Protein AF-A0A357L2V4-F1 (afdb_monomer)

Solvent-accessible surface area (backbone atoms only — not comparable to full-atom values): 3132 Å² total; per-residue (Å²): 132,85,65,96,70,78,71,91,48,52,70,57,53,52,53,48,52,52,54,51,46,67,60,45,50,62,52,22,33,51,50,9,44,74,68,72,70,31,38,67,50,16,46,53,48,50,54,51,45,61,65,74,74,103

Secondary structure (DSSP, 8-state):
---S---TTHHHHHHHHHHHHHHHHHHHHHHHHHTTS-HHHHHHHHHHHHHH--

Radius of gyration: 14.56 Å; Cα contacts (8 Å, |Δi|>4): 29; chains: 1; bounding box: 29×19×42 Å

Foldseek 3Di:
DPPPDDCPCVVVVVVVVVVVCVVQLVVLQVVCVVVVVHSVVSVVVCVVCVPPVD

pLDDT: mean 91.82, std 9.82, range [49.28, 97.69]

Structure (mmCIF, N/CA/C/O backbone):
data_AF-A0A357L2V4-F1
#
_entry.id   AF-A0A357L2V4-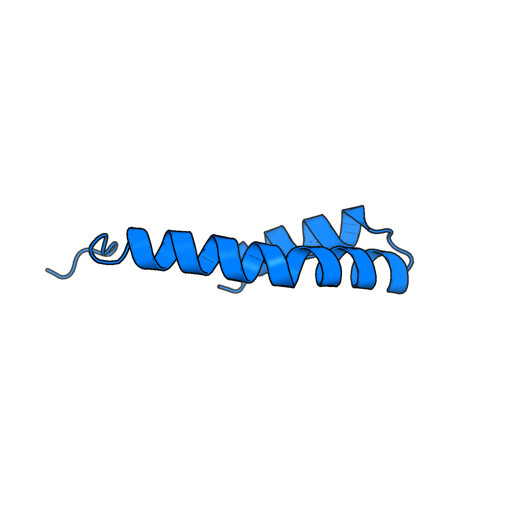F1
#
loop_
_atom_site.group_PDB
_atom_site.id
_atom_site.type_symbol
_atom_site.label_atom_id
_atom_site.label_alt_id
_atom_site.label_comp_id
_atom_site.label_asym_id
_atom_site.label_entity_id
_atom_site.label_seq_id
_atom_site.pdbx_PDB_ins_code
_atom_site.Cartn_x
_atom_site.Cartn_y
_atom_site.Cartn_z
_atom_site.occupancy
_atom_site.B_iso_or_equiv
_atom_site.auth_seq_id
_atom_site.auth_comp_id
_atom_site.auth_asym_id
_atom_site.auth_atom_id
_atom_site.pdbx_PDB_model_num
ATOM 1 N N . MET A 1 1 ? -16.300 -10.151 27.993 1.00 49.28 1 MET A N 1
ATOM 2 C CA . MET A 1 1 ? -16.214 -10.764 26.650 1.00 49.28 1 MET A CA 1
ATOM 3 C C . MET A 1 1 ? -15.506 -9.759 25.759 1.00 49.28 1 MET A C 1
ATOM 5 O O . MET A 1 1 ? -16.074 -8.706 25.511 1.00 49.28 1 MET A O 1
ATOM 9 N N . LYS A 1 2 ? -14.234 -9.990 25.410 1.00 57.88 2 LYS A N 1
ATOM 10 C CA . LYS A 1 2 ? -13.489 -9.078 24.531 1.00 57.88 2 LYS A CA 1
ATOM 11 C C . LYS A 1 2 ? -14.054 -9.268 23.122 1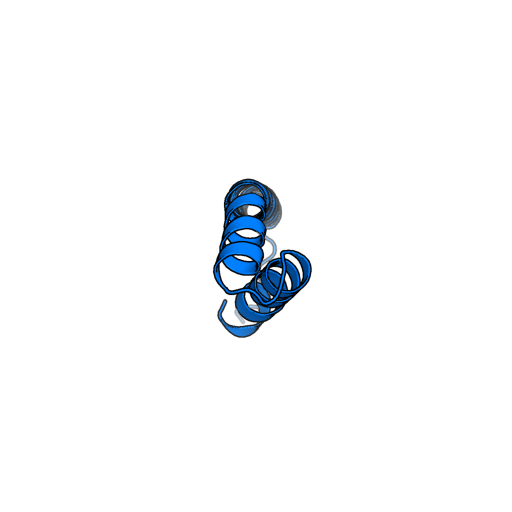.00 57.88 2 LYS A C 1
ATOM 13 O O . LYS A 1 2 ? -14.008 -10.380 22.605 1.00 57.88 2 LYS A O 1
ATOM 18 N N . GLY A 1 3 ? -14.697 -8.235 22.579 1.00 66.00 3 GLY A N 1
ATOM 19 C CA . GLY A 1 3 ? -15.175 -8.253 21.200 1.00 66.00 3 GLY A CA 1
ATOM 20 C C . GLY A 1 3 ? -13.992 -8.481 20.264 1.00 66.00 3 GLY A C 1
ATOM 21 O O . GLY A 1 3 ? -12.910 -7.955 20.503 1.00 66.00 3 GLY A O 1
ATOM 22 N N . TRP A 1 4 ? -14.188 -9.297 19.233 1.00 74.12 4 TRP A N 1
ATOM 23 C CA . TRP A 1 4 ? -13.149 -9.647 18.258 1.00 74.12 4 TRP A CA 1
ATOM 24 C C . TRP A 1 4 ? -12.698 -8.438 17.422 1.00 74.12 4 TRP A C 1
ATOM 26 O O . TRP A 1 4 ? -11.647 -8.483 16.796 1.00 74.12 4 TRP A O 1
ATOM 36 N N . PHE A 1 5 ? -13.470 -7.349 17.463 1.00 77.75 5 PHE A N 1
ATOM 37 C CA . PHE A 1 5 ? -13.171 -6.073 16.829 1.00 77.75 5 PHE A CA 1
ATOM 38 C C . PHE A 1 5 ? -13.209 -4.959 17.872 1.00 77.75 5 PHE A C 1
ATOM 40 O O . PHE A 1 5 ? -14.202 -4.803 18.588 1.00 77.75 5 PHE A O 1
ATOM 47 N N . ASP A 1 6 ? -12.120 -4.197 17.948 1.00 83.31 6 ASP A N 1
ATOM 48 C CA . ASP A 1 6 ? -11.987 -3.030 18.812 1.00 83.31 6 ASP A CA 1
ATOM 49 C C . ASP A 1 6 ? -11.932 -1.771 17.942 1.00 83.31 6 ASP A C 1
ATOM 51 O O . ASP A 1 6 ? -10.963 -1.531 17.230 1.00 83.31 6 ASP A O 1
ATOM 55 N N . PHE A 1 7 ? -12.998 -0.974 17.986 1.00 87.62 7 PHE A N 1
ATOM 56 C CA . PHE A 1 7 ? -13.118 0.257 17.201 1.00 87.62 7 PHE A CA 1
ATOM 57 C C . PHE A 1 7 ? -12.596 1.498 17.938 1.00 87.62 7 PHE A C 1
ATOM 59 O O . PHE A 1 7 ? -12.705 2.607 17.415 1.00 87.62 7 PHE A O 1
ATOM 66 N N . SER A 1 8 ? -12.024 1.347 19.139 1.00 91.88 8 SER A N 1
ATOM 67 C CA . SER A 1 8 ? -11.487 2.478 19.910 1.00 91.88 8 SER A CA 1
ATOM 68 C C . SER A 1 8 ? -10.357 3.219 19.185 1.00 91.88 8 SER A C 1
ATOM 70 O O . SER A 1 8 ? -10.196 4.424 19.376 1.00 91.88 8 SER A O 1
ATOM 72 N N . ASN A 1 9 ? -9.632 2.528 18.298 1.00 91.12 9 ASN A N 1
ATOM 73 C CA . ASN A 1 9 ? -8.493 3.065 17.552 1.00 91.12 9 ASN A CA 1
ATOM 74 C C . ASN A 1 9 ? -8.785 3.357 16.077 1.00 91.12 9 ASN A C 1
ATOM 76 O O . ASN A 1 9 ? -7.858 3.665 15.335 1.00 91.12 9 ASN A O 1
ATOM 80 N N . LEU A 1 10 ? -10.054 3.380 15.654 1.00 93.50 10 LEU A N 1
ATOM 81 C CA . LEU A 1 10 ? -10.426 3.545 14.242 1.00 93.50 10 LEU A CA 1
ATOM 82 C C . LEU A 1 10 ? -9.754 4.756 13.567 1.00 93.50 10 LEU A C 1
ATOM 84 O O . LEU A 1 10 ? -9.316 4.685 12.422 1.00 93.50 10 LEU A O 1
ATOM 88 N N . ARG A 1 11 ? -9.634 5.880 14.285 1.00 93.81 11 ARG A N 1
ATOM 89 C CA . ARG A 1 11 ? -8.937 7.077 13.785 1.00 93.81 11 ARG A CA 1
ATOM 90 C C . ARG A 1 11 ? -7.432 6.845 13.614 1.00 93.81 11 ARG A C 1
ATOM 92 O O . ARG A 1 11 ? -6.857 7.341 12.649 1.00 93.81 11 ARG A O 1
ATOM 99 N N . GLY A 1 12 ? -6.808 6.141 14.557 1.00 95.50 12 GLY A N 1
ATOM 100 C CA . GLY A 1 12 ? -5.394 5.778 14.499 1.00 95.50 12 GLY A CA 1
ATOM 101 C C . GLY A 1 12 ? -5.114 4.824 13.343 1.00 95.50 12 GLY A C 1
ATOM 102 O O . GLY A 1 12 ? -4.214 5.092 12.554 1.00 95.50 12 GLY A O 1
ATOM 103 N N . ASP A 1 13 ? -5.948 3.799 13.179 1.00 94.50 13 ASP A N 1
ATOM 104 C CA . ASP A 1 13 ? -5.809 2.787 12.129 1.00 94.50 13 ASP A CA 1
ATOM 105 C C . ASP A 1 13 ? -5.965 3.393 10.727 1.00 94.50 13 ASP A C 1
ATOM 107 O O . ASP A 1 13 ? -5.177 3.098 9.829 1.00 94.50 13 ASP A O 1
ATOM 111 N N . LEU A 1 14 ? -6.921 4.312 10.543 1.00 95.94 14 LEU A N 1
ATOM 112 C CA . LEU A 1 14 ? -7.092 5.033 9.277 1.00 95.94 14 LEU A CA 1
ATOM 113 C C . LEU A 1 14 ? -5.877 5.906 8.937 1.00 95.94 14 LEU A C 1
ATOM 115 O O . LEU A 1 14 ? -5.387 5.875 7.809 1.00 95.94 14 LEU A O 1
ATOM 119 N N . LEU A 1 15 ? -5.376 6.685 9.901 1.00 96.94 15 LEU A N 1
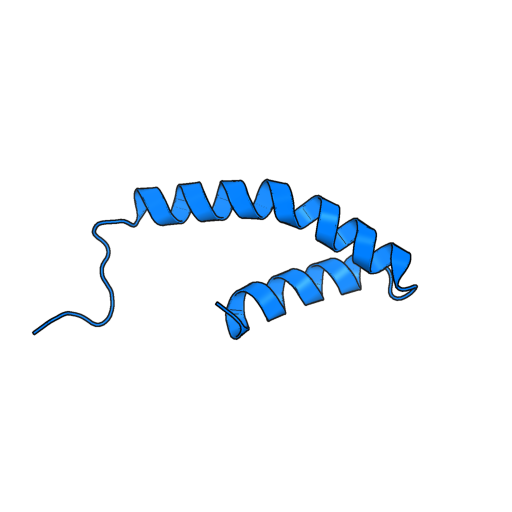ATOM 120 C CA . LEU A 1 15 ? -4.208 7.545 9.684 1.00 96.94 15 LEU A CA 1
ATOM 121 C C . LEU A 1 15 ? -2.936 6.725 9.440 1.00 96.94 15 LEU A C 1
ATOM 123 O O . LEU A 1 15 ? -2.130 7.085 8.578 1.00 96.94 15 LEU A O 1
ATOM 127 N N . ALA A 1 16 ? -2.776 5.616 10.163 1.00 94.56 16 ALA A N 1
ATOM 128 C CA . ALA A 1 16 ? -1.692 4.671 9.957 1.00 94.56 16 ALA A CA 1
ATOM 129 C C . ALA A 1 16 ? -1.754 4.086 8.543 1.00 94.56 16 ALA A C 1
ATOM 131 O O . ALA A 1 16 ? -0.770 4.203 7.820 1.00 94.56 16 ALA A O 1
ATOM 132 N N . GLY A 1 17 ? -2.915 3.573 8.116 1.00 94.56 17 GLY A N 1
ATOM 133 C CA . GLY A 1 17 ? -3.122 2.991 6.787 1.00 94.56 17 GLY A CA 1
ATOM 134 C C . GLY A 1 17 ? -2.860 3.963 5.635 1.00 94.56 17 GLY A C 1
ATOM 135 O O . GLY A 1 17 ? -2.236 3.593 4.642 1.00 94.56 17 GLY A O 1
ATOM 136 N N . VAL A 1 18 ? -3.267 5.230 5.767 1.00 96.94 18 VAL A N 1
ATOM 137 C CA . VAL A 1 18 ? -2.941 6.265 4.769 1.00 96.94 18 VAL A CA 1
ATOM 138 C C . VAL A 1 18 ? -1.433 6.511 4.719 1.00 96.94 18 VAL A C 1
ATOM 140 O O . VAL A 1 18 ? -0.851 6.552 3.637 1.00 96.94 18 VAL A O 1
ATOM 143 N N . THR A 1 19 ? -0.787 6.641 5.879 1.00 96.38 19 THR A N 1
ATOM 144 C CA . THR A 1 19 ? 0.655 6.914 5.964 1.00 96.38 19 THR A CA 1
ATOM 145 C C . THR A 1 19 ? 1.474 5.773 5.361 1.00 96.38 19 THR A C 1
ATOM 147 O O . THR A 1 19 ? 2.356 6.019 4.538 1.00 96.38 19 THR A O 1
ATOM 150 N N . THR A 1 20 ? 1.166 4.519 5.704 1.00 95.31 20 THR A N 1
ATOM 151 C CA . THR A 1 20 ? 1.823 3.354 5.096 1.00 95.31 20 THR A CA 1
ATOM 152 C C . THR A 1 20 ? 1.491 3.222 3.619 1.00 95.31 20 THR A C 1
ATOM 154 O O . THR A 1 20 ? 2.393 2.919 2.847 1.00 95.31 20 THR A O 1
ATOM 157 N N . GLY A 1 21 ? 0.258 3.507 3.193 1.00 95.25 21 GLY A N 1
ATOM 158 C CA . GLY A 1 21 ? -0.121 3.506 1.779 1.00 95.25 21 GLY A CA 1
ATOM 159 C C . GLY A 1 21 ? 0.720 4.473 0.942 1.00 95.25 21 GLY A C 1
ATOM 160 O O . GLY A 1 21 ? 1.237 4.088 -0.106 1.00 95.25 21 GLY A O 1
ATOM 161 N N . VAL A 1 22 ? 0.935 5.698 1.433 1.00 97.12 22 VAL A N 1
ATOM 162 C CA . VAL A 1 22 ? 1.777 6.711 0.767 1.00 97.12 22 VAL A CA 1
ATOM 163 C C . VAL A 1 22 ? 3.224 6.239 0.610 1.00 97.12 22 VAL A C 1
ATOM 165 O O . VAL A 1 22 ? 3.831 6.479 -0.431 1.00 97.12 22 VAL A O 1
ATOM 168 N N . VAL A 1 23 ? 3.777 5.550 1.610 1.00 95.56 23 VAL A N 1
ATOM 169 C CA . VAL A 1 23 ? 5.156 5.035 1.560 1.00 95.56 23 VAL A CA 1
ATOM 170 C C . VAL A 1 23 ? 5.263 3.761 0.710 1.00 95.56 23 VAL A C 1
ATOM 172 O O . VAL A 1 23 ? 6.228 3.594 -0.035 1.00 95.56 23 VAL A O 1
ATOM 175 N N . ALA A 1 24 ? 4.273 2.868 0.782 1.00 95.44 24 ALA A N 1
ATOM 176 C CA . ALA A 1 24 ? 4.287 1.572 0.107 1.00 95.44 24 ALA A CA 1
ATOM 177 C C . ALA A 1 24 ? 3.991 1.671 -1.397 1.00 95.44 24 ALA A C 1
ATOM 179 O O . ALA A 1 24 ? 4.558 0.904 -2.171 1.00 95.44 24 ALA A O 1
ATOM 180 N N . LEU A 1 25 ? 3.148 2.616 -1.830 1.00 96.62 25 LEU A N 1
ATOM 181 C CA . LEU A 1 25 ? 2.790 2.812 -3.242 1.00 96.62 25 LEU A CA 1
ATOM 182 C C . LEU A 1 25 ? 3.998 3.004 -4.181 1.00 96.62 25 LEU A C 1
ATOM 184 O O . LEU A 1 25 ? 4.110 2.243 -5.145 1.00 96.62 25 LEU A O 1
ATOM 188 N N . PRO A 1 26 ? 4.919 3.962 -3.950 1.00 96.81 26 PRO A N 1
ATOM 189 C CA . PRO A 1 26 ? 6.075 4.141 -4.828 1.00 96.81 26 PRO A CA 1
ATOM 190 C C . PRO A 1 26 ? 7.015 2.927 -4.805 1.00 96.81 26 PRO A C 1
ATOM 192 O O . PRO A 1 26 ? 7.553 2.560 -5.847 1.00 96.81 26 PRO A O 1
ATOM 195 N N . LEU A 1 27 ? 7.169 2.265 -3.652 1.00 96.25 27 LEU A N 1
ATOM 196 C CA . LEU A 1 27 ? 7.989 1.059 -3.519 1.00 96.25 27 LEU A CA 1
ATOM 197 C C . LEU A 1 27 ? 7.403 -0.119 -4.315 1.00 96.25 27 LEU A C 1
ATOM 199 O O . LEU A 1 27 ? 8.133 -0.817 -5.015 1.00 96.25 27 LEU A O 1
ATOM 203 N N . ALA A 1 28 ? 6.083 -0.307 -4.252 1.00 96.94 28 ALA A N 1
ATOM 204 C CA . ALA A 1 28 ? 5.364 -1.345 -4.982 1.00 96.94 28 ALA A CA 1
ATOM 205 C C . ALA A 1 28 ? 5.499 -1.167 -6.499 1.00 96.94 28 ALA A C 1
ATOM 207 O O . ALA A 1 28 ? 5.813 -2.120 -7.208 1.00 96.94 28 ALA A O 1
ATOM 208 N N . LEU A 1 29 ? 5.324 0.062 -6.994 1.00 97.69 29 LEU A N 1
ATOM 209 C CA . LEU A 1 29 ? 5.503 0.386 -8.411 1.00 97.69 29 LEU A CA 1
ATOM 210 C C . LEU A 1 29 ? 6.948 0.144 -8.868 1.00 97.69 29 LEU A C 1
ATOM 212 O O . LEU A 1 29 ? 7.164 -0.480 -9.906 1.00 97.69 29 LEU A O 1
ATOM 216 N N . ALA A 1 30 ? 7.927 0.585 -8.070 1.00 97.25 30 ALA A N 1
ATOM 217 C CA . ALA A 1 30 ? 9.345 0.409 -8.365 1.00 97.25 30 ALA A CA 1
ATOM 218 C C . ALA A 1 30 ? 9.753 -1.071 -8.410 1.00 97.25 30 ALA A C 1
ATOM 220 O O . ALA A 1 30 ? 10.457 -1.481 -9.330 1.00 97.25 30 ALA A O 1
ATOM 221 N N . PHE A 1 31 ? 9.291 -1.893 -7.463 1.00 95.06 31 PHE A N 1
ATOM 222 C CA . PHE A 1 31 ? 9.572 -3.330 -7.472 1.00 95.06 31 PHE A CA 1
ATOM 223 C C . PHE A 1 31 ? 8.817 -4.084 -8.567 1.00 95.06 31 PHE A C 1
ATOM 225 O O . PHE A 1 31 ? 9.374 -5.017 -9.145 1.00 95.06 31 PHE A O 1
ATOM 232 N N . GLY A 1 32 ? 7.595 -3.661 -8.901 1.00 96.50 32 GLY A N 1
ATOM 233 C CA . GLY A 1 32 ? 6.860 -4.196 -10.046 1.00 96.50 32 GLY A CA 1
ATOM 234 C C . GLY A 1 32 ? 7.646 -4.031 -11.348 1.00 96.50 32 GLY A C 1
ATOM 235 O O . GLY A 1 32 ? 7.874 -5.009 -12.059 1.00 96.50 32 GLY A O 1
ATOM 236 N N . GLU A 1 33 ? 8.152 -2.826 -11.611 1.00 97.12 33 GLU A N 1
ATOM 237 C CA . GLU A 1 33 ? 9.035 -2.555 -12.755 1.00 97.12 33 GLU A CA 1
ATOM 238 C C . GLU A 1 33 ? 10.368 -3.306 -12.671 1.00 97.12 33 GLU A C 1
ATOM 240 O O . GLU A 1 33 ? 10.740 -4.001 -13.613 1.00 97.12 33 GLU A O 1
ATOM 245 N N . ALA A 1 34 ? 11.063 -3.247 -11.530 1.00 97.25 34 ALA A N 1
ATOM 246 C CA . ALA A 1 34 ? 12.366 -3.896 -11.365 1.00 97.25 34 ALA A CA 1
ATOM 247 C C . ALA A 1 34 ? 12.313 -5.424 -11.551 1.00 97.25 34 ALA A C 1
ATOM 249 O O . ALA A 1 34 ? 13.303 -6.030 -11.954 1.00 97.25 34 ALA A O 1
ATOM 250 N N . SER A 1 35 ? 11.165 -6.051 -11.278 1.00 95.56 35 SER A N 1
ATOM 251 C CA . SER A 1 35 ? 10.948 -7.486 -11.501 1.00 95.56 35 SER A CA 1
ATOM 252 C C . SER A 1 35 ? 10.731 -7.872 -12.972 1.00 95.56 35 SER A C 1
ATOM 254 O O . SER A 1 35 ? 10.758 -9.057 -13.299 1.00 95.56 35 SER A O 1
ATOM 256 N N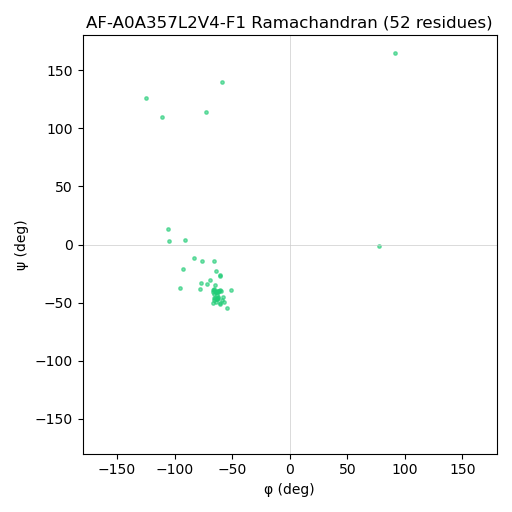 . GLY A 1 36 ? 10.468 -6.903 -13.856 1.00 95.12 36 GLY A N 1
ATOM 257 C CA . GLY A 1 36 ? 10.070 -7.139 -15.247 1.00 95.12 36 GLY A CA 1
ATOM 258 C C . GLY A 1 36 ? 8.604 -7.558 -15.439 1.00 95.12 36 GLY A C 1
ATOM 259 O O . GLY A 1 36 ? 8.175 -7.731 -16.576 1.00 95.12 36 GLY A O 1
ATOM 260 N N . ALA A 1 37 ? 7.818 -7.698 -14.363 1.00 95.50 37 ALA A N 1
ATOM 261 C CA . ALA A 1 37 ? 6.380 -7.997 -14.427 1.00 95.50 37 ALA A CA 1
ATOM 262 C C . ALA A 1 37 ? 5.502 -6.744 -14.642 1.00 95.50 37 ALA A C 1
ATOM 264 O O . ALA A 1 37 ? 4.309 -6.857 -14.935 1.00 95.50 37 ALA A O 1
ATOM 265 N N . GLY A 1 38 ? 6.093 -5.554 -14.500 1.00 96.12 38 GLY A N 1
ATOM 266 C CA . GLY A 1 38 ? 5.442 -4.25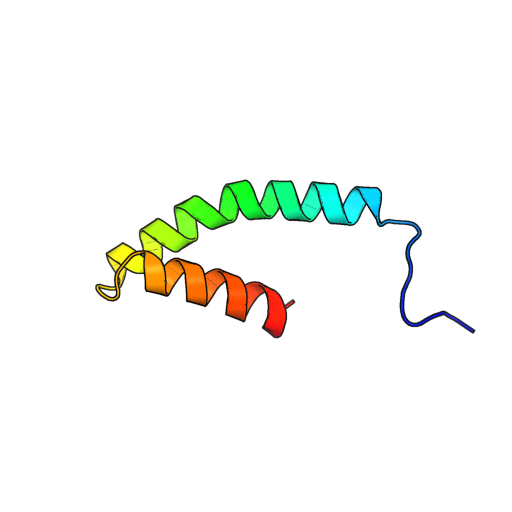7 -14.664 1.00 96.12 38 GLY A CA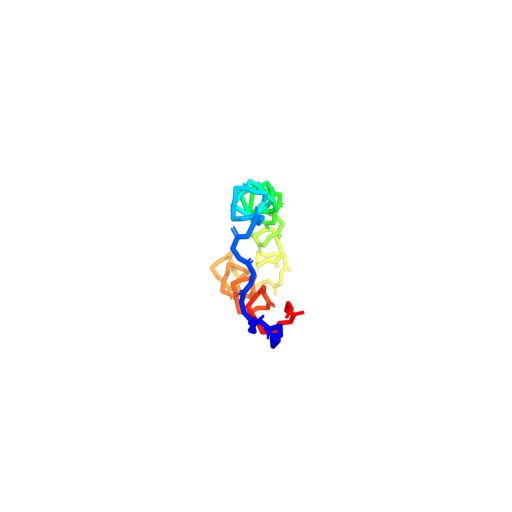 1
ATOM 267 C C . GLY A 1 38 ? 4.864 -3.691 -13.358 1.00 96.12 38 GLY A C 1
ATOM 268 O O . GLY A 1 38 ? 4.666 -4.412 -12.373 1.00 96.12 38 GLY A O 1
ATOM 269 N N . PRO A 1 39 ? 4.530 -2.390 -13.319 1.00 96.31 39 PRO A N 1
ATOM 270 C CA . PRO A 1 39 ? 4.178 -1.685 -12.088 1.00 96.31 39 PRO A CA 1
ATOM 271 C C . PRO A 1 39 ? 2.834 -2.169 -11.532 1.00 96.31 39 PRO A C 1
ATOM 273 O O . PRO A 1 39 ? 2.621 -2.203 -10.322 1.00 96.31 39 PRO A O 1
ATOM 276 N N . VAL A 1 40 ? 1.931 -2.593 -12.425 1.00 97.25 40 VAL A N 1
ATOM 277 C CA . VAL A 1 40 ? 0.617 -3.155 -12.086 1.00 97.25 40 VAL A CA 1
ATOM 278 C C . VAL A 1 40 ? 0.764 -4.431 -11.256 1.00 97.25 40 VAL A C 1
ATOM 280 O O . VAL A 1 40 ? 0.029 -4.610 -10.288 1.00 97.25 40 VAL A O 1
ATOM 283 N N . ALA A 1 41 ? 1.735 -5.291 -11.580 1.00 96.56 41 ALA A N 1
ATOM 284 C CA . ALA A 1 41 ? 2.004 -6.500 -10.806 1.00 96.56 41 ALA A CA 1
ATOM 285 C C . ALA A 1 41 ? 2.503 -6.165 -9.391 1.00 96.56 41 ALA 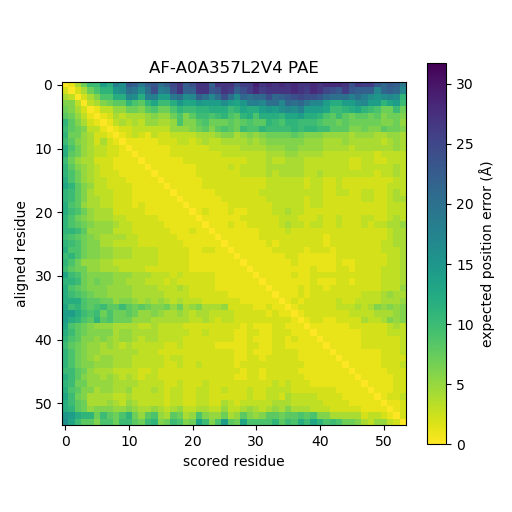A C 1
ATOM 287 O O . ALA A 1 41 ? 2.071 -6.789 -8.424 1.00 96.56 41 ALA 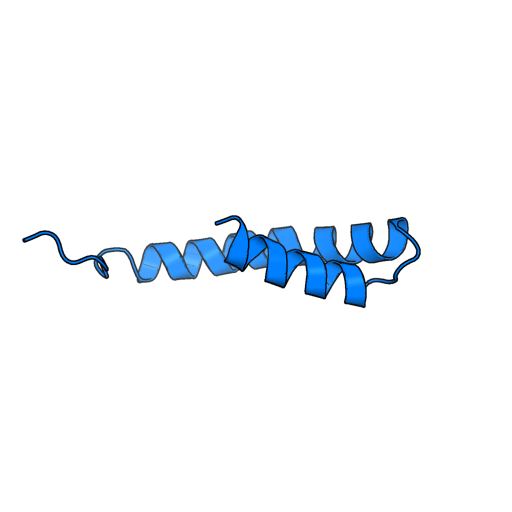A O 1
ATOM 288 N N . GLY A 1 42 ? 3.344 -5.134 -9.256 1.00 96.44 42 GLY A N 1
ATOM 289 C CA . GLY A 1 42 ? 3.787 -4.626 -7.956 1.00 96.44 42 GLY A CA 1
ATOM 290 C C . GLY A 1 42 ? 2.639 -4.081 -7.099 1.00 96.44 42 GLY A C 1
ATOM 291 O O . GLY A 1 42 ? 2.559 -4.381 -5.909 1.00 96.44 42 GLY A O 1
ATOM 292 N N . LEU A 1 43 ? 1.699 -3.356 -7.715 1.00 96.38 43 LEU A N 1
ATOM 293 C CA . LEU A 1 43 ? 0.466 -2.872 -7.077 1.00 96.38 43 LEU A CA 1
ATOM 294 C C . LEU A 1 43 ? -0.409 -4.020 -6.554 1.00 96.38 43 LEU A C 1
ATOM 296 O O . LEU A 1 43 ? -0.795 -4.014 -5.385 1.00 96.38 43 LEU A O 1
ATOM 300 N N . TRP A 1 44 ? -0.689 -5.024 -7.391 1.00 95.88 44 TRP A N 1
ATOM 301 C CA . TRP A 1 44 ? -1.447 -6.207 -6.971 1.00 95.88 44 TRP A CA 1
ATOM 302 C C . TRP A 1 44 ? -0.726 -6.991 -5.875 1.00 95.88 44 TRP A C 1
ATOM 304 O O . TRP A 1 44 ? -1.364 -7.422 -4.916 1.00 95.88 44 TRP A O 1
ATOM 314 N N . GLY A 1 45 ? 0.599 -7.119 -5.971 1.00 94.62 45 GLY A N 1
ATOM 315 C CA . GLY A 1 45 ? 1.425 -7.733 -4.935 1.00 94.62 45 GLY A CA 1
ATOM 316 C C . GLY A 1 45 ? 1.294 -7.016 -3.593 1.00 94.62 45 GLY A C 1
ATOM 317 O O . GLY A 1 45 ? 1.037 -7.662 -2.583 1.00 94.62 45 GLY A O 1
ATOM 318 N N . ALA A 1 46 ? 1.392 -5.685 -3.579 1.00 95.19 46 ALA A N 1
ATOM 319 C CA . ALA A 1 46 ? 1.264 -4.894 -2.357 1.00 95.19 46 ALA A CA 1
ATOM 320 C C . ALA A 1 46 ? -0.128 -5.006 -1.712 1.00 95.19 46 ALA A C 1
ATOM 322 O O . ALA A 1 46 ? -0.219 -5.125 -0.493 1.00 95.19 46 ALA A O 1
ATOM 323 N N . ILE A 1 47 ? -1.203 -5.020 -2.509 1.00 94.69 47 ILE A N 1
ATOM 324 C CA . ILE A 1 47 ? -2.577 -5.172 -2.000 1.00 94.69 47 ILE A CA 1
ATOM 325 C C . ILE A 1 47 ? -2.785 -6.567 -1.401 1.00 94.69 47 ILE A C 1
ATOM 327 O O . ILE A 1 47 ? -3.266 -6.693 -0.277 1.00 94.69 47 ILE A O 1
ATOM 331 N N . LEU A 1 48 ? -2.419 -7.618 -2.141 1.00 95.81 48 LEU A N 1
ATOM 332 C CA . LEU A 1 48 ? -2.630 -8.997 -1.701 1.00 95.81 48 LEU A CA 1
ATOM 333 C C . LEU A 1 48 ? -1.782 -9.310 -0.466 1.00 95.81 48 LEU A C 1
ATOM 335 O O . LEU A 1 48 ? -2.302 -9.806 0.529 1.00 95.81 48 LEU A O 1
ATOM 339 N N . LEU A 1 49 ? -0.495 -8.968 -0.486 1.00 93.81 49 LEU A N 1
ATOM 340 C CA . LEU A 1 49 ? 0.379 -9.189 0.664 1.00 93.81 49 LEU A CA 1
ATOM 341 C C . LEU A 1 49 ? -0.057 -8.355 1.871 1.00 93.81 49 LEU A C 1
ATOM 343 O O . LEU A 1 49 ? -0.083 -8.876 2.979 1.00 93.81 49 LEU A O 1
ATOM 347 N N . GLY A 1 50 ? -0.461 -7.099 1.665 1.00 92.25 50 GLY A N 1
ATOM 348 C CA . GLY A 1 50 ? -0.932 -6.230 2.741 1.00 92.25 50 GLY A CA 1
ATOM 349 C C . GLY A 1 50 ? -2.218 -6.705 3.422 1.00 92.25 50 GLY A C 1
ATOM 350 O O . GLY A 1 50 ? -2.452 -6.325 4.560 1.00 92.25 50 GLY A O 1
ATOM 351 N N . PHE A 1 51 ? -3.034 -7.527 2.756 1.00 93.00 51 PHE A N 1
ATOM 352 C CA . PHE A 1 51 ? -4.257 -8.095 3.333 1.00 93.00 51 PHE A CA 1
ATOM 353 C C . PHE A 1 51 ? -4.059 -9.500 3.918 1.00 93.00 51 PHE A C 1
ATOM 355 O O . PHE A 1 51 ? -4.669 -9.842 4.925 1.00 93.00 51 PHE A O 1
ATOM 362 N N . PHE A 1 52 ? -3.243 -10.342 3.278 1.00 94.19 52 PHE A N 1
ATOM 363 C CA . PHE A 1 52 ? -3.073 -11.741 3.689 1.00 94.19 52 PHE A CA 1
ATOM 364 C C . PHE A 1 52 ? -1.912 -11.967 4.662 1.00 94.19 52 PHE A C 1
ATOM 366 O O . PHE A 1 52 ? -1.902 -12.987 5.348 1.00 94.19 52 PHE A O 1
ATOM 373 N N 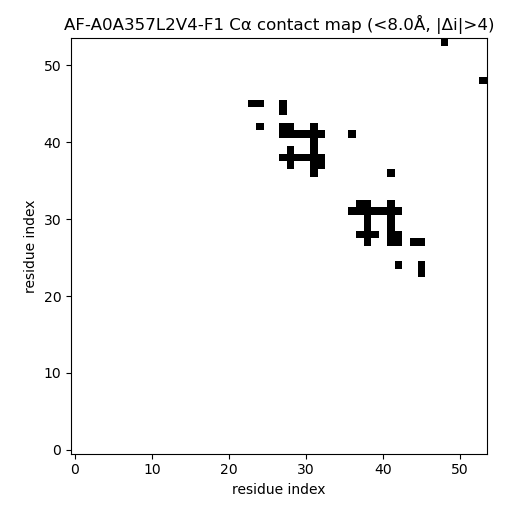. ALA A 1 53 ? -0.933 -11.060 4.714 1.00 90.44 53 ALA A N 1
ATOM 374 C CA . ALA A 1 53 ? 0.228 -11.165 5.602 1.00 90.44 53 ALA A CA 1
ATOM 375 C C . ALA A 1 53 ? 0.165 -10.224 6.824 1.00 90.44 53 ALA A C 1
ATOM 377 O O . ALA A 1 53 ? 1.135 -10.174 7.580 1.00 90.44 53 ALA A O 1
ATOM 378 N N . SER A 1 54 ? -0.933 -9.471 6.992 1.00 75.19 54 SER A N 1
ATOM 379 C CA . SER A 1 54 ? -1.179 -8.524 8.095 1.00 75.19 54 SER A CA 1
ATOM 380 C C . SER A 1 54 ? -1.699 -9.177 9.367 1.00 75.19 54 SER A C 1
ATOM 382 O O . SER A 1 54 ? -2.570 -10.067 9.233 1.00 75.19 54 SER A O 1
#

Mean predicted aligned error: 4.63 Å

Sequence (54 aa):
MKGWFDFSNLRGDLLAGVTTGVVALPLALAFGEASGAGPVAGLWGAILLGFFAS